Protein AF-A0AA36AA01-F1 (afdb_monomer)

Solvent-accessible surface area (backbone atoms only — not comparable to full-atom values): 5982 Å² total; per-residue (Å²): 130,86,76,87,43,74,68,57,53,50,30,49,40,33,37,37,48,51,58,55,71,68,47,56,70,66,58,48,45,26,66,76,68,75,45,86,70,53,75,70,54,49,51,53,53,53,42,46,55,27,62,94,74,31,80,65,49,70,69,58,53,50,56,51,45,74,68,32,73,83,51,70,85,54,49,72,48,67,41,34,59,62,70,98,71,80,73,76,90,74,79,77,83,83,81,134

Secondary structure (DSSP, 8-state):
-PPPPHHHHHHHHHHHHHHHHSS-HHHHHHHHHSSPPPHHHHHHHHHHT-TTT----HHHHHHHHHT-GGGTT--HHHHTT--S----TT------

Nearest PDB structures (foldseek):
  4xvw-assembly3_I  TM=2.028E-01  e=2.585E+00  Proteus mirabilis ATCC 29906
  5idr-assembly2_F  TM=1.993E-01  e=3.663E+00  Proteus mirabilis ATCC 29906

Structure (mmCIF, N/CA/C/O backbone):
data_AF-A0AA36AA01-F1
#
_entry.id   AF-A0AA36AA01-F1
#
loop_
_atom_site.group_PDB
_atom_site.id
_atom_site.type_symbol
_atom_site.label_atom_id
_atom_site.label_alt_id
_atom_site.label_comp_id
_atom_site.label_asym_id
_atom_site.label_entity_id
_atom_site.label_seq_id
_atom_site.pdbx_PDB_ins_code
_atom_site.Cartn_x
_atom_site.Cartn_y
_atom_site.Cartn_z
_atom_site.occupancy
_atom_site.B_iso_or_equiv
_atom_site.auth_seq_id
_atom_site.auth_comp_id
_atom_site.auth_asym_id
_atom_site.auth_atom_id
_atom_site.pdbx_PDB_model_num
ATOM 1 N N . MET A 1 1 ? 24.280 -5.114 -0.947 1.00 49.62 1 MET A N 1
ATOM 2 C CA . MET A 1 1 ? 22.838 -4.987 -1.247 1.00 49.62 1 MET A CA 1
ATOM 3 C C . MET A 1 1 ? 22.673 -5.042 -2.756 1.00 49.62 1 MET A C 1
ATOM 5 O O . MET A 1 1 ? 23.440 -4.352 -3.424 1.00 49.62 1 MET A O 1
ATOM 9 N N . PRO A 1 2 ? 21.774 -5.875 -3.303 1.00 53.00 2 PRO A N 1
ATOM 10 C CA . PRO A 1 2 ? 21.505 -5.872 -4.738 1.00 53.00 2 PRO A CA 1
ATOM 11 C C . PRO A 1 2 ? 21.055 -4.469 -5.166 1.00 53.00 2 PRO A C 1
ATOM 13 O O . PRO A 1 2 ? 20.296 -3.810 -4.452 1.00 53.00 2 PRO A O 1
ATOM 16 N N . LYS A 1 3 ? 21.590 -3.978 -6.289 1.00 58.47 3 LYS A N 1
ATOM 17 C CA . LYS A 1 3 ? 21.194 -2.683 -6.856 1.00 58.47 3 LYS A CA 1
ATOM 18 C C . LYS A 1 3 ? 19.719 -2.755 -7.254 1.00 58.47 3 LYS A C 1
ATOM 20 O O . LYS A 1 3 ? 19.282 -3.783 -7.767 1.00 58.47 3 LYS A O 1
ATOM 25 N N . LYS A 1 4 ? 18.968 -1.673 -7.022 1.00 62.31 4 LYS A N 1
ATOM 26 C CA . LYS A 1 4 ? 17.608 -1.536 -7.554 1.00 62.31 4 LYS A CA 1
ATOM 27 C C . LYS A 1 4 ? 17.674 -1.700 -9.072 1.00 62.31 4 LYS A C 1
ATOM 29 O O . LYS A 1 4 ? 18.409 -0.971 -9.733 1.00 62.31 4 LYS A O 1
ATOM 34 N N . THR A 1 5 ? 16.975 -2.700 -9.586 1.00 77.00 5 THR A N 1
ATOM 35 C CA . THR A 1 5 ? 16.760 -2.873 -11.021 1.00 77.00 5 THR A CA 1
ATOM 36 C C . THR A 1 5 ? 15.534 -2.061 -11.420 1.00 77.00 5 THR A C 1
ATOM 38 O O . THR A 1 5 ? 14.632 -1.877 -10.601 1.00 77.00 5 THR A O 1
ATOM 41 N N . GLU A 1 6 ? 15.472 -1.606 -12.670 1.00 77.75 6 GLU A N 1
ATOM 42 C CA . GLU A 1 6 ? 14.295 -0.896 -13.196 1.00 77.75 6 GLU A CA 1
ATOM 43 C C . GLU A 1 6 ? 13.012 -1.726 -13.007 1.00 77.75 6 GLU A C 1
ATOM 45 O O . GLU A 1 6 ? 11.998 -1.212 -12.536 1.00 77.75 6 GLU A O 1
ATOM 50 N N . ALA A 1 7 ? 13.094 -3.043 -13.235 1.00 80.19 7 ALA A N 1
ATOM 51 C CA . ALA A 1 7 ? 12.000 -3.977 -12.971 1.00 80.19 7 ALA A CA 1
ATOM 52 C C . ALA A 1 7 ? 11.575 -3.996 -11.489 1.00 80.19 7 ALA A C 1
ATOM 54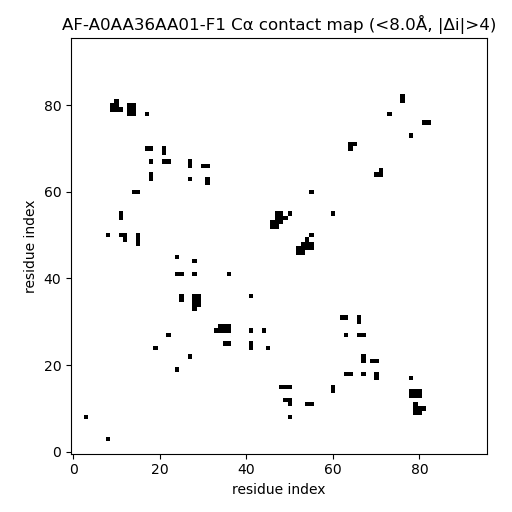 O O . ALA A 1 7 ? 10.387 -3.955 -11.175 1.00 80.19 7 ALA A O 1
ATOM 55 N N . GLY A 1 8 ? 12.533 -4.011 -10.555 1.00 82.81 8 GLY A N 1
ATOM 56 C CA . GLY A 1 8 ? 12.233 -3.968 -9.122 1.00 82.81 8 GLY A CA 1
ATOM 57 C C . GLY A 1 8 ? 11.523 -2.678 -8.704 1.00 82.81 8 GLY A C 1
ATOM 58 O O . GLY A 1 8 ? 10.622 -2.712 -7.869 1.00 82.81 8 GLY A O 1
ATOM 59 N N . GLU A 1 9 ? 11.885 -1.542 -9.302 1.00 86.75 9 GLU A N 1
ATOM 60 C CA . GLU A 1 9 ? 11.211 -0.264 -9.048 1.00 86.75 9 GLU A CA 1
ATOM 61 C C . GLU A 1 9 ? 9.779 -0.242 -9.588 1.00 86.75 9 GLU A C 1
ATOM 63 O O . GLU A 1 9 ? 8.881 0.264 -8.908 1.00 86.75 9 GLU A O 1
ATOM 68 N N . GLN A 1 10 ? 9.549 -0.834 -10.763 1.00 90.69 10 GLN A N 1
ATOM 69 C CA . GLN A 1 10 ? 8.212 -0.993 -11.333 1.00 90.69 10 GLN A CA 1
ATOM 70 C C . GLN A 1 10 ? 7.303 -1.819 -10.414 1.00 90.69 10 GLN A C 1
ATOM 72 O O . GLN A 1 10 ? 6.195 -1.377 -10.107 1.00 90.69 10 GLN A O 1
ATOM 77 N N . TYR A 1 11 ? 7.767 -2.976 -9.932 1.00 92.25 11 TYR A N 1
ATOM 78 C CA . TYR A 1 11 ? 6.951 -3.854 -9.084 1.00 92.25 11 TYR A CA 1
ATOM 79 C C . TYR A 1 11 ? 6.595 -3.203 -7.750 1.00 92.25 11 TYR A C 1
ATOM 81 O O . TYR A 1 11 ? 5.456 -3.290 -7.293 1.00 92.25 11 TYR A O 1
ATOM 89 N N . ILE A 1 12 ? 7.548 -2.502 -7.134 1.00 93.62 12 ILE A N 1
ATOM 90 C CA . ILE A 1 12 ? 7.306 -1.798 -5.873 1.00 93.62 12 ILE A CA 1
ATOM 91 C C . ILE A 1 12 ? 6.327 -0.646 -6.074 1.00 93.62 12 ILE A C 1
ATOM 93 O O . ILE A 1 12 ? 5.439 -0.454 -5.245 1.00 93.62 12 ILE A O 1
ATOM 97 N N . ARG A 1 13 ? 6.438 0.091 -7.185 1.00 94.19 13 ARG A N 1
ATOM 98 C CA . ARG A 1 13 ? 5.463 1.125 -7.538 1.00 94.19 13 ARG A CA 1
ATOM 99 C C . ARG A 1 13 ? 4.062 0.531 -7.660 1.00 94.19 13 ARG A C 1
ATOM 101 O O . ARG A 1 13 ? 3.183 0.973 -6.923 1.00 94.19 13 ARG A O 1
ATOM 108 N N . ALA A 1 14 ? 3.894 -0.499 -8.488 1.00 95.44 14 ALA A N 1
ATOM 109 C CA . ALA A 1 14 ? 2.610 -1.164 -8.702 1.00 95.44 14 ALA A CA 1
ATOM 110 C C . ALA A 1 14 ? 1.986 -1.662 -7.386 1.00 95.44 14 ALA A C 1
ATOM 112 O O . ALA A 1 14 ? 0.851 -1.303 -7.075 1.00 95.44 14 ALA A O 1
ATOM 113 N N . ALA A 1 15 ? 2.760 -2.368 -6.555 1.00 96.12 15 ALA A N 1
ATOM 114 C CA . ALA A 1 15 ? 2.294 -2.867 -5.263 1.00 96.12 15 ALA A CA 1
ATOM 115 C C . ALA A 1 15 ? 1.857 -1.733 -4.319 1.00 96.12 15 ALA A C 1
ATOM 117 O O . ALA A 1 15 ? 0.803 -1.804 -3.684 1.00 96.12 15 ALA A O 1
ATOM 118 N N . THR A 1 16 ? 2.645 -0.655 -4.223 1.00 95.62 16 THR A N 1
ATOM 119 C CA . THR A 1 16 ? 2.281 0.484 -3.364 1.00 95.62 16 THR A CA 1
ATOM 120 C C . THR A 1 16 ? 1.071 1.261 -3.873 1.00 95.62 16 THR A C 1
ATOM 122 O O . THR A 1 16 ? 0.329 1.811 -3.060 1.00 95.62 16 THR A O 1
ATOM 125 N N . ASP A 1 17 ? 0.857 1.311 -5.186 1.00 95.38 17 ASP A N 1
ATOM 126 C CA . ASP A 1 17 ? -0.303 1.968 -5.782 1.00 95.38 17 ASP A CA 1
ATOM 127 C C . ASP A 1 17 ? -1.567 1.119 -5.587 1.00 95.38 17 ASP A C 1
ATOM 129 O O . ASP A 1 17 ? -2.597 1.661 -5.188 1.00 95.38 17 ASP A O 1
ATOM 133 N N . ALA A 1 18 ? -1.480 -0.209 -5.727 1.00 96.44 18 ALA A N 1
ATOM 134 C CA . ALA A 1 18 ? -2.568 -1.126 -5.379 1.00 96.44 18 ALA A CA 1
ATOM 135 C C . ALA A 1 18 ? -3.017 -0.949 -3.916 1.00 96.44 18 ALA A C 1
ATOM 137 O O . ALA A 1 18 ? -4.206 -0.793 -3.648 1.00 96.44 18 ALA A O 1
ATOM 138 N N . ILE A 1 19 ? -2.066 -0.867 -2.975 1.00 96.62 19 ILE A N 1
ATOM 139 C CA . ILE A 1 19 ? -2.349 -0.616 -1.550 1.00 96.62 19 ILE A CA 1
ATOM 140 C C . ILE A 1 19 ? -3.063 0.725 -1.337 1.00 96.62 19 ILE A C 1
ATOM 142 O O . ILE A 1 19 ? -4.032 0.794 -0.587 1.00 96.62 19 ILE A O 1
ATOM 146 N N . LYS A 1 20 ? -2.602 1.802 -1.984 1.00 94.12 20 LYS A N 1
ATOM 147 C CA . LYS A 1 20 ? -3.206 3.139 -1.835 1.00 94.12 20 LYS A CA 1
ATOM 148 C C . LYS A 1 20 ? -4.588 3.249 -2.469 1.00 94.12 20 LYS A C 1
ATOM 150 O O . LYS A 1 20 ? -5.395 4.040 -2.000 1.00 94.12 20 LYS A O 1
ATOM 155 N N . ASN A 1 21 ? -4.842 2.497 -3.536 1.00 94.75 21 ASN A N 1
ATOM 156 C CA . ASN A 1 21 ? -6.125 2.511 -4.234 1.00 94.75 21 ASN A CA 1
ATOM 157 C C . ASN A 1 21 ? -7.169 1.617 -3.553 1.00 94.75 21 ASN A C 1
ATOM 159 O O . ASN A 1 21 ? -8.363 1.815 -3.755 1.00 94.75 21 ASN A O 1
ATOM 163 N N . ALA A 1 22 ? -6.735 0.658 -2.734 1.00 95.19 22 ALA A N 1
ATOM 164 C CA . ALA A 1 22 ? -7.614 -0.251 -2.007 1.00 95.19 22 ALA A CA 1
ATOM 165 C C . ALA A 1 22 ? -8.373 0.405 -0.838 1.00 95.19 22 ALA A C 1
ATOM 167 O O . ALA A 1 22 ? -9.353 -0.172 -0.369 1.00 95.19 22 ALA A O 1
ATOM 168 N N . GLY A 1 23 ? -7.944 1.581 -0.360 1.00 92.31 23 GLY A N 1
ATOM 169 C CA . GLY A 1 23 ? -8.613 2.282 0.736 1.00 92.31 23 GLY A CA 1
ATOM 170 C C . GLY A 1 23 ? -7.886 3.535 1.226 1.00 92.31 23 GLY A C 1
ATOM 171 O O . GLY A 1 23 ? -6.827 3.914 0.725 1.00 92.31 23 GLY A O 1
ATOM 172 N N . SER A 1 24 ? -8.452 4.195 2.241 1.00 95.75 24 SER A N 1
ATOM 173 C CA . SER A 1 24 ? -7.831 5.375 2.847 1.00 95.75 24 SER A CA 1
ATOM 174 C C . SER A 1 24 ? -6.559 5.004 3.604 1.00 95.75 24 SER A C 1
ATOM 176 O O . SER A 1 24 ? -6.546 4.117 4.456 1.00 95.75 24 SER A O 1
ATOM 178 N N . LEU A 1 25 ? -5.489 5.771 3.385 1.00 95.69 25 LEU A N 1
ATOM 179 C CA . LEU A 1 25 ? -4.228 5.591 4.103 1.00 95.69 25 LEU A CA 1
ATOM 180 C C . LEU A 1 25 ? -4.389 5.746 5.626 1.00 95.69 25 LEU A C 1
ATOM 182 O O . LEU A 1 25 ? -3.685 5.091 6.394 1.00 95.69 25 LEU A O 1
ATOM 186 N N . ARG A 1 26 ? -5.306 6.620 6.065 1.00 97.31 26 ARG A N 1
ATOM 187 C CA . ARG A 1 26 ? -5.606 6.801 7.491 1.00 97.31 26 ARG A CA 1
ATOM 188 C C . ARG A 1 26 ? -6.337 5.585 8.051 1.00 97.31 26 ARG A C 1
ATOM 190 O O . ARG A 1 26 ? -5.946 5.104 9.106 1.00 97.31 26 ARG A O 1
ATOM 197 N N . GLU A 1 27 ? -7.339 5.076 7.340 1.00 97.25 27 GLU A N 1
ATOM 198 C CA . GLU A 1 27 ? -8.082 3.880 7.765 1.00 97.25 27 GLU A CA 1
ATOM 199 C C . GLU A 1 27 ? -7.158 2.663 7.834 1.00 97.25 27 GLU A C 1
ATOM 201 O O . GLU A 1 27 ? -7.180 1.937 8.821 1.00 97.25 27 GLU A O 1
ATOM 206 N N . LEU A 1 28 ? -6.267 2.499 6.851 1.00 97.56 28 LEU A N 1
ATOM 207 C CA . LEU A 1 28 ? -5.252 1.449 6.865 1.00 97.56 28 LEU A CA 1
ATOM 208 C C . LEU A 1 28 ? -4.305 1.574 8.067 1.00 97.56 28 LEU A C 1
ATOM 210 O O . LEU A 1 28 ? -3.984 0.574 8.707 1.00 97.56 28 LEU A O 1
ATOM 214 N N . TYR A 1 29 ? -3.870 2.793 8.402 1.00 98.12 29 TYR A N 1
ATOM 215 C CA . TYR A 1 29 ? -3.057 3.018 9.597 1.00 98.12 29 TYR A CA 1
ATOM 216 C C . TYR A 1 29 ? -3.799 2.571 10.860 1.00 98.12 29 TYR A C 1
ATOM 218 O O . TYR A 1 29 ? -3.231 1.852 11.679 1.00 98.12 29 TYR A O 1
ATOM 226 N N . VAL A 1 30 ? -5.064 2.976 11.010 1.00 98.00 30 VAL A N 1
ATOM 227 C CA . VAL A 1 30 ? -5.897 2.602 12.161 1.00 98.00 30 VAL A CA 1
ATOM 228 C C . VAL A 1 30 ? -6.095 1.091 12.214 1.00 98.00 30 VAL A C 1
ATOM 230 O O . VAL A 1 30 ? -5.966 0.511 13.286 1.00 98.00 30 VAL A O 1
ATOM 233 N N . ALA A 1 31 ? -6.332 0.437 11.078 1.00 97.31 31 ALA A N 1
ATOM 234 C CA . ALA A 1 31 ? -6.492 -1.012 11.016 1.00 97.31 31 ALA A CA 1
ATOM 235 C C . ALA A 1 31 ? -5.230 -1.758 11.487 1.00 97.31 31 ALA A C 1
ATOM 237 O O . ALA A 1 31 ? -5.342 -2.723 12.235 1.00 97.31 31 ALA A O 1
ATOM 238 N N . ILE A 1 32 ? -4.038 -1.288 11.103 1.00 97.19 32 ILE A N 1
ATOM 239 C CA . ILE A 1 32 ? -2.756 -1.916 11.470 1.00 97.19 32 ILE A CA 1
ATOM 240 C C . ILE A 1 32 ? -2.360 -1.618 12.923 1.00 97.19 32 ILE A C 1
ATOM 242 O O . ILE A 1 32 ? -1.807 -2.477 13.608 1.00 97.19 32 ILE A O 1
ATOM 246 N N . HIS A 1 33 ? -2.570 -0.384 13.385 1.00 96.75 33 HIS A N 1
ATOM 247 C CA . HIS A 1 33 ? -2.022 0.104 14.655 1.00 96.75 33 HIS A CA 1
ATOM 248 C C . HIS A 1 33 ? -3.054 0.207 15.785 1.00 96.75 33 HIS A C 1
ATOM 250 O O . HIS A 1 33 ? -2.672 0.422 16.934 1.00 96.75 33 HIS A O 1
ATOM 256 N N . GLY A 1 34 ? -4.346 0.081 15.482 1.00 97.19 34 GLY A N 1
ATOM 257 C CA . GLY A 1 34 ? -5.444 0.172 16.447 1.00 97.19 34 GLY A CA 1
ATOM 258 C C . GLY A 1 34 ? -5.674 1.571 17.031 1.00 97.19 34 GLY A C 1
ATOM 259 O O . GLY A 1 34 ? -6.392 1.703 18.017 1.00 97.19 34 GLY A O 1
ATOM 260 N N . THR A 1 35 ? -5.055 2.614 16.469 1.00 97.31 35 THR A N 1
ATOM 261 C CA . THR A 1 35 ? -5.141 3.990 16.980 1.00 97.31 35 THR A CA 1
ATOM 262 C C . THR A 1 35 ? -5.105 5.024 15.856 1.00 97.31 35 THR A C 1
ATOM 264 O O . THR A 1 35 ? -4.523 4.785 14.795 1.00 97.31 35 THR A O 1
ATOM 267 N N . GLU A 1 36 ? -5.709 6.187 16.097 1.00 97.62 36 GLU A N 1
ATOM 268 C CA . GLU A 1 36 ? -5.712 7.312 15.162 1.00 97.62 36 GLU A CA 1
ATOM 269 C C . GLU A 1 36 ? -4.318 7.938 15.036 1.00 97.62 36 GLU A C 1
ATOM 271 O O . GLU A 1 36 ? -3.732 8.339 16.046 1.00 97.62 36 GLU A O 1
ATOM 276 N N . PRO A 1 37 ? -3.777 8.089 13.812 1.00 97.94 37 PRO A N 1
ATOM 277 C CA . PRO A 1 37 ? -2.482 8.718 13.641 1.00 97.94 37 PRO A CA 1
ATOM 278 C C . PRO A 1 37 ? -2.562 10.234 13.810 1.00 97.94 37 PRO A C 1
ATOM 280 O O . PRO A 1 37 ? -3.407 10.924 13.214 1.00 97.94 37 PRO A O 1
ATOM 283 N N . GLY A 1 38 ? -1.560 10.778 14.494 1.00 98.25 38 GLY A N 1
ATOM 284 C CA . GLY A 1 38 ? -1.185 12.176 14.367 1.00 98.25 38 GLY A CA 1
ATOM 285 C C . GLY A 1 38 ? -0.664 12.501 12.960 1.00 98.25 38 GLY A C 1
ATOM 286 O O . GLY A 1 38 ? -0.313 11.631 12.158 1.00 98.25 38 GLY A O 1
ATOM 287 N N . ARG A 1 39 ? -0.560 13.796 12.639 1.00 97.31 39 ARG A N 1
ATOM 288 C CA . ARG A 1 39 ? -0.120 14.259 11.307 1.00 97.31 39 ARG A CA 1
ATOM 289 C C . ARG A 1 39 ? 1.261 13.722 10.911 1.00 97.31 39 ARG A C 1
ATOM 291 O O . ARG A 1 39 ? 1.467 13.339 9.762 1.00 97.31 39 ARG A O 1
ATOM 298 N N . SER A 1 40 ? 2.208 13.700 11.849 1.00 97.69 40 SER A N 1
ATOM 299 C CA . SER A 1 40 ? 3.576 13.228 11.600 1.00 97.69 40 SER A CA 1
ATOM 300 C C . SER A 1 40 ? 3.642 11.713 11.392 1.00 97.69 40 SER A C 1
ATOM 302 O O . SER A 1 40 ? 4.415 11.244 10.560 1.00 97.69 40 SER A O 1
ATOM 304 N N . GLU A 1 41 ? 2.812 10.946 12.095 1.00 98.00 41 GLU A N 1
ATOM 305 C CA . GLU A 1 41 ? 2.714 9.491 11.963 1.00 98.00 41 GLU A CA 1
ATOM 306 C C . GLU A 1 41 ? 2.126 9.094 10.618 1.00 98.00 41 GLU A C 1
ATOM 308 O O . GLU A 1 41 ? 2.735 8.297 9.902 1.00 98.00 41 GLU A O 1
ATOM 313 N N . LEU A 1 42 ? 1.019 9.730 10.227 1.00 97.62 42 LEU A N 1
ATOM 314 C CA . LEU A 1 42 ? 0.405 9.487 8.927 1.00 97.62 42 LEU A CA 1
ATOM 315 C C . LEU A 1 42 ? 1.368 9.836 7.785 1.00 97.62 42 LEU A C 1
ATOM 317 O O . LEU A 1 42 ? 1.484 9.081 6.824 1.00 97.62 42 LEU A O 1
ATOM 321 N N . GLN A 1 43 ? 2.125 10.932 7.907 1.00 97.19 43 GLN A N 1
ATOM 322 C CA . GLN A 1 43 ? 3.138 11.288 6.913 1.00 97.19 43 GLN A CA 1
ATOM 323 C C . GLN A 1 43 ? 4.277 10.260 6.848 1.00 97.19 43 GLN A C 1
ATOM 325 O O . GLN A 1 43 ? 4.723 9.904 5.756 1.00 97.19 43 GLN A O 1
ATOM 330 N N . ARG A 1 44 ? 4.762 9.769 7.998 1.00 96.19 44 ARG A N 1
ATOM 331 C CA . ARG A 1 44 ? 5.778 8.704 8.033 1.00 96.19 44 ARG A CA 1
ATOM 332 C C . ARG A 1 44 ? 5.260 7.435 7.365 1.00 96.19 44 ARG A C 1
ATOM 334 O O . ARG A 1 44 ? 5.984 6.836 6.576 1.00 96.19 44 ARG A O 1
ATOM 341 N N . PHE A 1 45 ? 4.014 7.065 7.632 1.00 96.44 45 PHE A N 1
ATOM 342 C CA . PHE A 1 45 ? 3.373 5.912 7.014 1.00 96.44 45 PHE A CA 1
ATOM 343 C C . PHE A 1 45 ? 3.226 6.080 5.495 1.00 96.44 45 PHE A C 1
ATOM 345 O O . PHE A 1 45 ? 3.659 5.214 4.738 1.00 96.44 45 PHE A O 1
ATOM 352 N N . ALA A 1 46 ? 2.760 7.247 5.035 1.00 95.38 46 ALA A N 1
ATOM 353 C CA . ALA A 1 46 ? 2.695 7.593 3.614 1.00 95.38 46 ALA A CA 1
ATOM 354 C C . ALA A 1 46 ? 4.060 7.464 2.92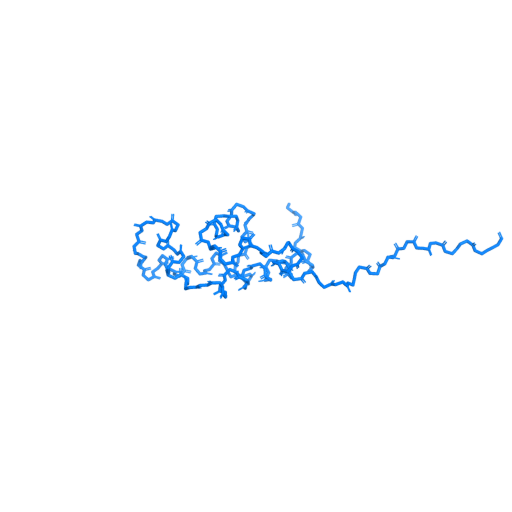3 1.00 95.38 46 ALA A C 1
ATOM 356 O O . A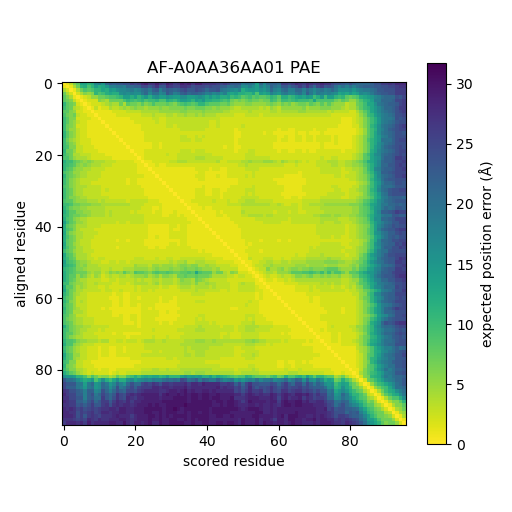LA A 1 46 ? 4.164 6.924 1.823 1.00 95.38 46 ALA A O 1
ATOM 357 N N . ASN A 1 47 ? 5.122 7.934 3.583 1.00 95.50 47 ASN A N 1
ATOM 358 C CA . ASN A 1 47 ? 6.481 7.875 3.050 1.00 95.50 47 ASN A CA 1
ATOM 359 C C . ASN A 1 47 ? 7.013 6.438 2.951 1.00 95.50 47 ASN A C 1
ATOM 361 O O . ASN A 1 47 ? 7.770 6.150 2.026 1.00 95.50 47 ASN A O 1
ATOM 365 N N . ARG A 1 48 ? 6.611 5.534 3.858 1.00 93.88 48 ARG A N 1
ATOM 366 C CA . ARG A 1 48 ? 6.951 4.100 3.773 1.00 93.88 48 ARG A CA 1
ATOM 367 C C . ARG A 1 48 ? 6.312 3.428 2.559 1.00 93.88 48 ARG A C 1
ATOM 369 O O . ARG A 1 48 ? 6.913 2.526 1.991 1.00 93.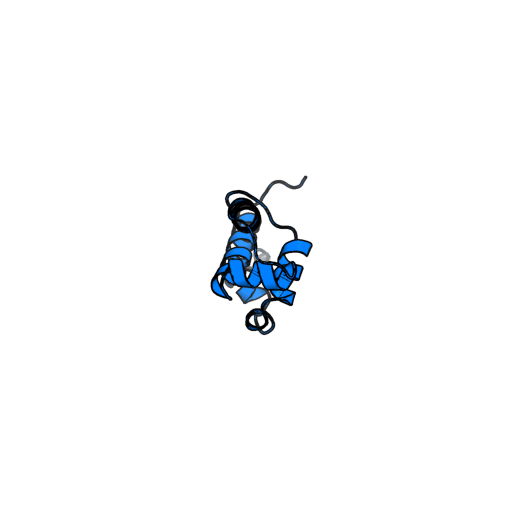88 48 ARG A O 1
ATOM 376 N N . LEU A 1 49 ? 5.138 3.898 2.141 1.00 93.50 49 LEU A N 1
ATOM 377 C CA . LEU A 1 49 ? 4.425 3.432 0.949 1.00 93.50 49 LEU A CA 1
ATOM 378 C C . LEU A 1 49 ? 4.701 4.302 -0.288 1.00 93.50 49 LEU A C 1
ATOM 380 O O . LEU A 1 49 ? 3.964 4.248 -1.270 1.00 93.50 49 LEU A O 1
ATOM 384 N N . ASN A 1 50 ? 5.739 5.140 -0.269 1.00 90.56 50 ASN A N 1
ATOM 385 C CA . ASN A 1 50 ? 6.115 5.958 -1.415 1.00 90.56 50 ASN A CA 1
ATOM 386 C C . ASN A 1 50 ? 7.354 5.360 -2.108 1.00 90.56 50 ASN A C 1
ATOM 388 O O . ASN A 1 50 ? 8.446 5.456 -1.545 1.00 90.56 50 ASN A O 1
ATOM 392 N N . PRO A 1 51 ? 7.229 4.817 -3.335 1.00 86.94 51 PRO A N 1
ATOM 393 C CA . PRO A 1 51 ? 8.332 4.157 -4.041 1.00 86.94 51 PRO A CA 1
ATOM 394 C C . PRO A 1 51 ? 9.501 5.107 -4.368 1.00 86.94 51 PRO A C 1
ATOM 396 O O . PRO A 1 51 ? 10.648 4.676 -4.483 1.00 86.94 51 PRO A O 1
ATOM 399 N N . SER A 1 52 ? 9.248 6.420 -4.453 1.00 86.12 52 SER A N 1
ATOM 400 C CA . SER A 1 52 ? 10.282 7.449 -4.649 1.00 86.12 52 SER A CA 1
ATOM 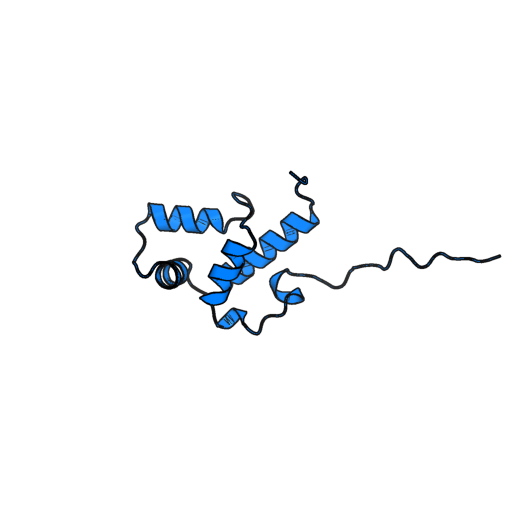401 C C . SER A 1 52 ? 11.014 7.84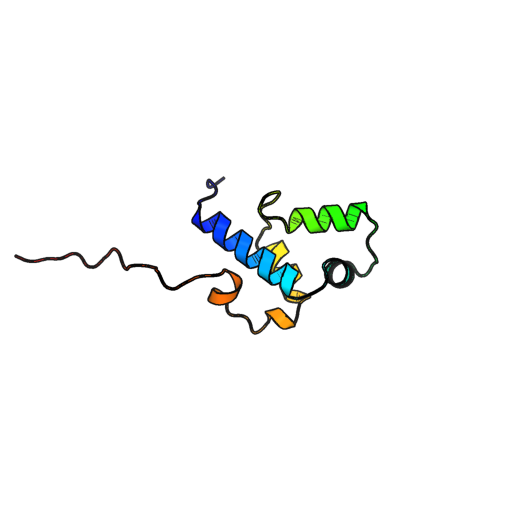0 -3.358 1.00 86.12 52 SER A C 1
ATOM 403 O O . SER A 1 52 ? 11.986 8.592 -3.406 1.00 86.12 52 SER A O 1
ATOM 405 N N . ARG A 1 53 ? 10.547 7.382 -2.189 1.00 82.62 53 ARG A N 1
ATOM 406 C CA . ARG A 1 53 ? 11.135 7.692 -0.870 1.00 82.62 53 ARG A CA 1
ATOM 407 C C . ARG A 1 53 ? 11.613 6.453 -0.123 1.00 82.62 53 ARG A C 1
ATOM 409 O O . ARG A 1 53 ? 12.514 6.564 0.702 1.00 82.62 53 ARG A O 1
ATOM 416 N N . SER A 1 54 ? 11.011 5.298 -0.383 1.00 84.94 54 SER A N 1
ATOM 417 C CA . SER A 1 54 ? 11.284 4.047 0.311 1.00 84.94 54 SER A CA 1
ATOM 418 C C . SER A 1 54 ? 11.180 2.854 -0.637 1.00 84.94 54 SER A C 1
ATOM 420 O O . SER A 1 54 ? 10.680 2.962 -1.753 1.00 84.94 54 SER A O 1
ATOM 422 N N . ASN A 1 55 ? 11.686 1.714 -0.180 1.00 87.81 55 ASN A N 1
ATOM 423 C CA . ASN A 1 55 ? 11.461 0.413 -0.787 1.00 87.81 55 ASN A CA 1
ATOM 424 C C . ASN A 1 55 ? 10.840 -0.485 0.295 1.00 87.81 55 ASN A C 1
ATOM 426 O O . ASN A 1 55 ? 11.600 -1.066 1.075 1.00 87.81 55 ASN A O 1
ATOM 430 N N . PRO A 1 56 ? 9.502 -0.502 0.446 1.00 90.38 56 PRO A N 1
ATOM 431 C CA . PRO A 1 56 ? 8.859 -1.327 1.459 1.00 90.38 56 PRO A CA 1
ATOM 432 C C . PRO A 1 56 ? 9.214 -2.800 1.241 1.00 90.38 56 PRO A C 1
ATOM 434 O O . PRO A 1 56 ? 9.123 -3.317 0.129 1.00 90.38 56 PRO A O 1
ATOM 437 N N . GLY A 1 57 ? 9.635 -3.460 2.318 1.00 90.69 57 GLY A N 1
ATOM 438 C CA . GLY A 1 57 ? 9.890 -4.893 2.312 1.00 90.69 57 GLY A CA 1
ATOM 439 C C . GLY A 1 57 ? 8.601 -5.700 2.156 1.00 90.69 57 GLY A C 1
ATOM 440 O O . GLY A 1 57 ? 7.489 -5.183 2.299 1.00 90.69 57 GLY A O 1
ATOM 441 N N . THR A 1 58 ? 8.757 -6.991 1.876 1.00 91.69 58 THR A N 1
ATOM 442 C CA . THR A 1 58 ? 7.636 -7.933 1.746 1.00 91.69 58 THR A CA 1
ATOM 443 C C . THR A 1 58 ? 6.817 -8.048 3.030 1.00 91.69 58 THR A C 1
ATOM 445 O O . THR A 1 58 ? 5.606 -8.233 2.959 1.00 91.69 58 THR A O 1
ATOM 448 N N . ASP A 1 59 ? 7.449 -7.869 4.189 1.00 94.88 59 ASP A N 1
ATOM 449 C CA . ASP A 1 59 ? 6.804 -7.772 5.498 1.00 94.88 59 ASP A CA 1
ATOM 450 C C . ASP A 1 59 ? 5.792 -6.618 5.548 1.00 94.88 59 ASP A C 1
ATOM 452 O O . ASP A 1 59 ? 4.632 -6.815 5.906 1.00 94.88 59 ASP A O 1
ATOM 456 N N . MET A 1 60 ? 6.199 -5.422 5.117 1.00 94.94 60 MET A N 1
ATOM 457 C CA . MET A 1 60 ? 5.336 -4.243 5.108 1.00 94.94 60 MET A CA 1
ATOM 458 C C . MET A 1 60 ? 4.190 -4.388 4.101 1.00 94.94 60 MET A C 1
ATOM 460 O O . MET A 1 60 ? 3.052 -4.031 4.411 1.00 94.94 60 MET A O 1
ATOM 464 N N . LEU A 1 61 ? 4.477 -4.920 2.909 1.00 95.88 61 LEU A N 1
ATOM 465 C CA . LEU A 1 61 ? 3.448 -5.187 1.900 1.00 95.88 61 LEU A CA 1
ATOM 466 C C . LEU A 1 61 ? 2.425 -6.206 2.422 1.00 95.88 61 LEU A C 1
ATOM 468 O O . LEU A 1 61 ? 1.224 -5.957 2.339 1.00 95.88 61 LEU A O 1
ATOM 472 N N . GLY A 1 62 ? 2.893 -7.300 3.030 1.00 96.62 62 GLY A N 1
ATOM 473 C CA . GLY A 1 62 ? 2.041 -8.338 3.611 1.00 96.62 62 GLY A CA 1
ATOM 474 C C . GLY A 1 62 ? 1.144 -7.815 4.733 1.00 96.62 62 GLY A C 1
ATOM 475 O O . GLY A 1 62 ? -0.046 -8.118 4.749 1.00 96.62 62 GLY A O 1
ATOM 476 N N . VAL A 1 63 ? 1.672 -6.966 5.623 1.00 97.50 63 VAL A N 1
ATOM 477 C CA . VAL A 1 63 ? 0.870 -6.320 6.677 1.00 97.50 63 VAL A CA 1
ATOM 478 C C . VAL A 1 63 ? -0.238 -5.449 6.083 1.00 97.50 63 VAL A C 1
ATOM 480 O O . VAL A 1 63 ? -1.362 -5.486 6.581 1.00 97.50 63 VAL A O 1
ATOM 483 N N . CYS A 1 64 ? 0.044 -4.693 5.017 1.00 97.19 64 CYS A N 1
ATOM 484 C CA . CYS A 1 64 ? -0.980 -3.880 4.359 1.00 97.19 64 CYS A CA 1
ATOM 485 C C . CYS A 1 64 ? -2.070 -4.757 3.736 1.00 97.19 64 CYS A C 1
ATOM 487 O O . CYS A 1 64 ? -3.248 -4.517 3.977 1.00 97.19 64 CYS A O 1
ATOM 489 N N . VAL A 1 65 ? -1.684 -5.799 2.990 1.00 97.19 65 VAL A N 1
ATOM 490 C CA . VAL A 1 65 ? -2.633 -6.728 2.355 1.00 97.19 65 VAL A CA 1
ATOM 491 C C . VAL A 1 65 ? -3.497 -7.431 3.403 1.00 97.19 65 VAL A C 1
ATOM 493 O O . VAL A 1 65 ? -4.708 -7.502 3.234 1.00 97.19 65 VAL A O 1
ATOM 496 N N . ALA A 1 66 ? -2.931 -7.860 4.535 1.00 97.62 66 ALA A N 1
ATOM 497 C CA . ALA A 1 66 ? -3.693 -8.496 5.615 1.00 97.62 66 ALA A CA 1
ATOM 498 C C . ALA A 1 66 ? -4.844 -7.621 6.156 1.00 97.62 66 ALA A C 1
ATOM 500 O O . ALA A 1 66 ? -5.854 -8.159 6.602 1.00 97.62 66 ALA A O 1
ATOM 501 N N . HIS A 1 67 ? -4.718 -6.292 6.071 1.00 98.00 67 HIS A N 1
ATOM 502 C CA . HIS A 1 67 ? -5.716 -5.325 6.549 1.00 98.00 67 HIS A CA 1
ATOM 503 C C . HIS A 1 67 ? -6.534 -4.677 5.420 1.00 98.00 67 HIS A C 1
ATOM 505 O O . HIS A 1 67 ? -7.341 -3.787 5.682 1.00 98.00 67 HIS A O 1
ATOM 511 N N . LEU A 1 68 ? -6.353 -5.120 4.173 1.00 96.75 68 LEU A N 1
ATOM 512 C CA . LEU A 1 68 ? -7.089 -4.651 3.000 1.00 96.75 68 LEU A CA 1
ATOM 513 C C . LEU A 1 68 ? -7.780 -5.841 2.324 1.00 96.75 68 LEU A C 1
ATOM 515 O O . LEU A 1 68 ? -7.228 -6.404 1.378 1.00 96.75 68 LEU A O 1
ATOM 519 N N . PRO A 1 69 ? -8.988 -6.231 2.776 1.00 94.75 69 PRO A N 1
ATOM 520 C CA . PRO A 1 69 ? -9.693 -7.393 2.232 1.00 94.75 69 PRO A CA 1
ATOM 521 C C . PRO A 1 69 ? -9.916 -7.336 0.717 1.00 94.75 69 PRO A C 1
ATOM 523 O O . PRO A 1 69 ? -9.899 -8.364 0.053 1.00 94.75 69 PRO A O 1
ATOM 526 N N . SER A 1 70 ? -10.049 -6.134 0.145 1.00 94.81 70 SER A N 1
ATOM 527 C CA . SER A 1 70 ? -10.179 -5.923 -1.304 1.00 94.81 70 SER A CA 1
ATOM 528 C C . SER A 1 70 ? -8.966 -6.390 -2.119 1.00 94.81 70 SER A C 1
ATOM 530 O O . SER A 1 70 ? -9.077 -6.533 -3.333 1.00 94.81 70 SER A O 1
ATOM 532 N N . LEU A 1 71 ? -7.819 -6.635 -1.478 1.00 96.44 71 LEU A N 1
ATOM 533 C CA . LEU A 1 71 ? -6.614 -7.156 -2.121 1.00 96.44 71 LEU A CA 1
ATOM 534 C C . LEU A 1 71 ? -6.462 -8.679 -1.998 1.00 96.44 71 LEU A C 1
ATOM 536 O O . LEU A 1 71 ? -5.529 -9.225 -2.577 1.00 96.44 71 LEU A O 1
ATOM 540 N N . HIS A 1 72 ? -7.325 -9.374 -1.249 1.00 95.88 72 HIS A N 1
ATOM 541 C CA . HIS A 1 72 ? -7.158 -10.814 -0.981 1.00 95.88 72 HIS A CA 1
ATOM 542 C C . HIS A 1 72 ? -7.426 -11.687 -2.207 1.00 95.88 72 HIS A C 1
ATOM 544 O O . HIS A 1 72 ? -6.808 -12.740 -2.344 1.00 95.88 72 HIS A O 1
ATOM 550 N N . ASP A 1 73 ? -8.274 -11.213 -3.116 1.00 95.56 73 ASP A N 1
ATOM 551 C CA . ASP A 1 73 ? -8.605 -11.908 -4.363 1.00 95.56 73 ASP A CA 1
ATOM 552 C C . ASP A 1 73 ? -7.751 -11.437 -5.556 1.00 95.56 73 ASP A C 1
ATOM 554 O O . ASP A 1 73 ? -7.922 -11.915 -6.677 1.00 95.56 73 ASP A O 1
ATOM 558 N N . VAL A 1 74 ? -6.819 -10.503 -5.332 1.00 96.00 74 VAL A N 1
ATOM 559 C CA . VAL A 1 74 ? -5.929 -9.976 -6.374 1.00 96.00 74 VAL A CA 1
ATOM 560 C C . VAL A 1 74 ? -4.768 -10.944 -6.589 1.00 96.00 74 VAL A C 1
ATOM 562 O O . VAL A 1 74 ? -4.051 -11.314 -5.657 1.00 96.00 74 VAL A O 1
ATOM 565 N N . THR A 1 75 ? -4.535 -11.344 -7.837 1.00 96.31 75 THR A N 1
ATOM 566 C CA . THR A 1 75 ? -3.403 -12.212 -8.174 1.00 96.31 75 THR A CA 1
ATOM 567 C C . THR A 1 75 ? -2.074 -11.472 -8.017 1.00 96.31 75 THR A C 1
ATOM 569 O O . THR A 1 75 ? -1.990 -10.253 -8.159 1.00 96.31 75 THR A O 1
ATOM 572 N N . LEU A 1 76 ? -0.973 -12.205 -7.820 1.00 95.25 76 LEU A N 1
ATOM 573 C CA . LEU A 1 76 ? 0.365 -11.595 -7.785 1.00 95.25 76 LEU A CA 1
ATOM 574 C C . LEU A 1 76 ? 0.699 -10.846 -9.085 1.00 95.25 76 LEU A C 1
ATOM 576 O O . LEU A 1 76 ? 1.376 -9.821 -9.046 1.00 95.25 76 LEU A O 1
ATOM 580 N N . LYS A 1 77 ? 0.200 -11.340 -10.226 1.00 95.38 77 LYS A N 1
ATOM 581 C CA . LYS A 1 77 ? 0.362 -10.696 -11.533 1.00 95.38 77 LYS A CA 1
ATOM 582 C C . LYS A 1 77 ? -0.249 -9.295 -11.527 1.00 95.38 77 LYS A C 1
ATOM 584 O O . LYS A 1 77 ? 0.414 -8.343 -11.924 1.00 95.38 77 LYS A O 1
ATOM 589 N N . GLU A 1 78 ? -1.478 -9.167 -11.042 1.00 95.50 78 GLU A N 1
ATOM 590 C CA . GLU A 1 78 ? -2.181 -7.885 -10.943 1.00 95.50 78 GLU A CA 1
ATOM 591 C C . GLU A 1 78 ? -1.550 -6.982 -9.882 1.00 95.50 78 GLU A C 1
ATOM 593 O O . GLU A 1 78 ? -1.268 -5.817 -10.155 1.00 95.50 78 GLU A O 1
ATOM 598 N N . PHE A 1 79 ? -1.253 -7.530 -8.702 1.00 96.38 79 PHE A N 1
ATOM 599 C CA . PHE A 1 79 ? -0.701 -6.775 -7.579 1.00 96.38 79 PHE A CA 1
ATOM 600 C C . PHE A 1 79 ? 0.655 -6.135 -7.903 1.00 96.38 79 PHE A C 1
ATOM 602 O O . PHE A 1 79 ? 0.904 -4.982 -7.550 1.00 96.38 79 PHE A O 1
ATOM 609 N N . PHE A 1 80 ? 1.527 -6.861 -8.606 1.00 95.12 80 PHE A N 1
ATOM 610 C CA . PHE A 1 80 ? 2.833 -6.354 -9.030 1.00 95.12 80 PHE A CA 1
ATOM 611 C C . PHE A 1 80 ? 2.822 -5.713 -10.424 1.00 95.12 80 PHE A C 1
ATOM 613 O O . PHE A 1 80 ? 3.875 -5.287 -10.896 1.00 95.12 80 PHE A O 1
ATOM 620 N N . GLY A 1 81 ? 1.664 -5.612 -11.086 1.00 93.75 81 GLY A N 1
ATOM 621 C CA . GLY A 1 81 ? 1.557 -5.011 -12.418 1.00 93.75 81 GLY A CA 1
ATOM 622 C C . GLY A 1 81 ? 2.393 -5.735 -13.479 1.00 93.75 81 GLY A C 1
ATOM 623 O O . GLY A 1 81 ? 2.999 -5.092 -14.337 1.00 93.75 81 GLY A O 1
ATOM 624 N N . ILE A 1 82 ? 2.468 -7.066 -13.405 1.00 93.06 82 ILE A N 1
ATOM 625 C CA . ILE A 1 82 ? 3.197 -7.901 -14.362 1.00 93.06 82 ILE A CA 1
ATOM 626 C C . ILE A 1 82 ? 2.355 -8.009 -15.640 1.00 93.06 82 ILE A C 1
ATOM 628 O O . ILE A 1 82 ? 1.409 -8.793 -15.733 1.00 93.06 82 ILE A O 1
ATOM 632 N N . THR A 1 83 ? 2.701 -7.207 -16.643 1.00 81.88 83 THR A N 1
ATOM 633 C CA . THR A 1 83 ? 2.162 -7.331 -18.001 1.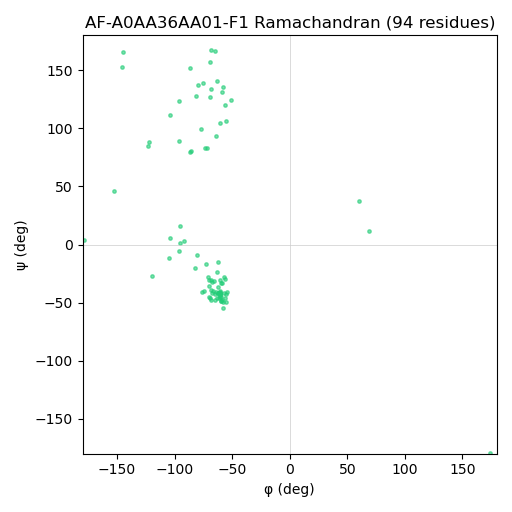00 81.88 83 THR A CA 1
ATOM 634 C C . THR A 1 83 ? 2.891 -8.458 -18.729 1.00 81.88 83 THR A C 1
ATOM 636 O O . THR A 1 83 ? 4.110 -8.568 -18.610 1.00 81.88 83 THR A O 1
ATOM 639 N N . GLU A 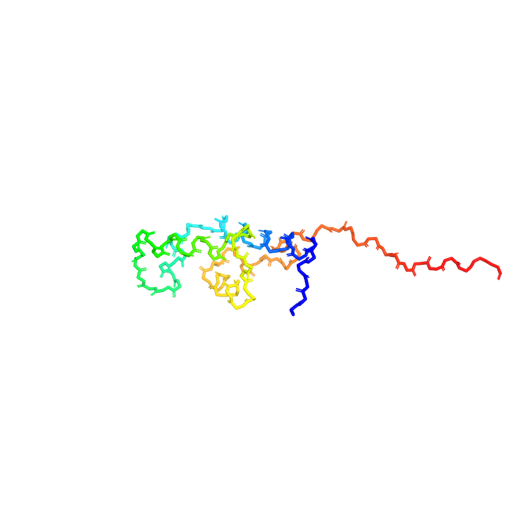1 84 ? 2.174 -9.302 -19.472 1.00 67.44 84 GLU A N 1
ATOM 640 C CA . GLU A 1 84 ? 2.785 -10.371 -20.274 1.00 67.44 84 GLU A CA 1
ATOM 641 C 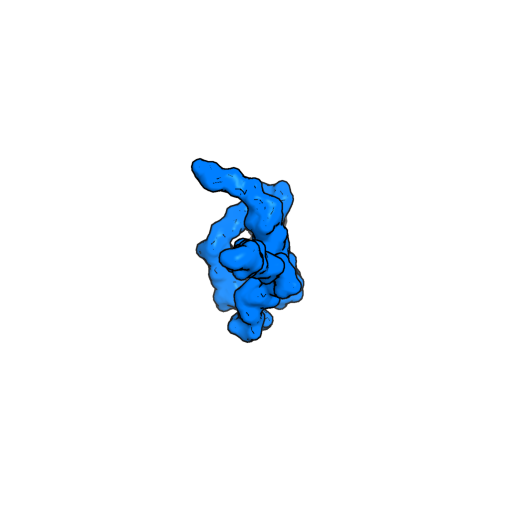C . GLU A 1 84 ? 3.656 -9.764 -21.373 1.00 67.44 84 GLU A C 1
ATOM 643 O O . GLU A 1 84 ? 3.169 -9.390 -22.429 1.00 67.44 84 GLU A O 1
ATOM 648 N N . ASN A 1 85 ? 4.942 -9.605 -21.077 1.00 56.72 85 ASN A N 1
ATOM 649 C CA . ASN A 1 85 ? 6.003 -9.322 -22.036 1.00 56.72 85 ASN A CA 1
ATOM 650 C C . ASN A 1 85 ? 7.327 -9.873 -21.493 1.00 56.72 85 ASN A C 1
ATOM 652 O O . ASN A 1 85 ? 8.365 -9.217 -21.493 1.00 56.72 85 ASN A O 1
ATOM 656 N N . VAL A 1 86 ? 7.281 -11.110 -20.997 1.00 55.56 86 VAL A N 1
ATOM 657 C CA . VAL A 1 86 ? 8.490 -11.926 -20.916 1.00 55.56 86 VAL A CA 1
ATOM 658 C C . VAL A 1 86 ? 8.607 -12.593 -22.280 1.00 55.56 86 VAL A C 1
ATOM 660 O O . VAL A 1 86 ? 8.161 -13.725 -22.472 1.00 55.56 86 VAL A O 1
ATOM 663 N N . GLU A 1 87 ? 9.121 -11.850 -23.264 1.00 47.78 87 GLU A N 1
ATOM 664 C CA . GLU A 1 87 ? 9.650 -12.488 -24.463 1.00 47.78 87 GLU A CA 1
ATOM 665 C C . GLU A 1 87 ? 10.616 -13.576 -23.997 1.00 47.78 87 GLU A C 1
ATOM 667 O O . GLU A 1 87 ? 11.509 -13.360 -23.174 1.00 47.78 87 GLU A O 1
ATOM 672 N N . SER A 1 88 ? 10.338 -14.789 -24.455 1.00 50.25 88 SER A N 1
ATOM 673 C CA . SER A 1 88 ? 11.136 -15.966 -24.174 1.00 50.25 88 SER A CA 1
ATOM 674 C C . SER A 1 88 ? 12.433 -15.845 -24.965 1.00 50.25 88 SER A C 1
ATOM 676 O O . SER A 1 88 ? 12.541 -16.375 -26.070 1.00 50.25 88 SER A O 1
ATOM 678 N N . ASP A 1 89 ? 13.407 -15.121 -24.423 1.00 48.66 89 ASP A N 1
ATOM 679 C CA . ASP A 1 89 ? 14.754 -15.075 -24.980 1.00 48.66 89 ASP A CA 1
ATOM 680 C C . ASP A 1 89 ? 15.439 -16.417 -24.668 1.00 48.66 89 ASP A C 1
ATOM 682 O O . ASP A 1 89 ? 16.059 -16.620 -23.624 1.00 48.66 89 ASP A O 1
ATOM 686 N N . GLY A 1 90 ? 15.166 -17.411 -25.515 1.00 48.22 90 GLY A N 1
ATOM 687 C CA . GLY A 1 90 ? 15.588 -18.792 -25.281 1.00 48.22 90 GLY A CA 1
ATOM 688 C C . GLY A 1 90 ? 15.219 -19.817 -26.352 1.00 48.22 90 GLY A C 1
ATOM 689 O O . GLY A 1 90 ? 15.519 -20.995 -26.171 1.00 48.22 90 GLY A O 1
ATOM 690 N N . ALA A 1 91 ? 14.618 -19.426 -27.479 1.00 45.72 91 ALA A N 1
ATOM 691 C CA . ALA A 1 91 ? 14.525 -20.311 -28.639 1.00 45.72 91 ALA A CA 1
ATOM 692 C C . ALA A 1 91 ? 15.791 -20.161 -29.492 1.00 45.72 91 ALA A C 1
ATOM 694 O O . ALA A 1 91 ? 15.822 -19.448 -30.495 1.00 45.72 91 ALA A O 1
ATOM 695 N N . GLN A 1 92 ? 16.857 -20.830 -29.055 1.00 45.75 92 GLN A N 1
ATOM 696 C CA . GLN A 1 92 ? 18.067 -21.031 -29.837 1.00 45.75 92 GLN A CA 1
ATOM 697 C C . GLN A 1 92 ? 17.678 -21.687 -31.171 1.00 45.75 92 GLN A C 1
ATOM 699 O O . GLN A 1 92 ? 17.323 -22.864 -31.224 1.00 45.75 92 GLN A O 1
ATOM 704 N N . GLN A 1 93 ? 17.718 -20.904 -32.251 1.00 49.53 93 GLN A N 1
ATOM 705 C CA . GLN A 1 93 ? 17.724 -21.432 -33.607 1.00 49.53 93 GLN A CA 1
ATOM 706 C C . GLN A 1 93 ? 18.977 -22.296 -33.762 1.00 49.53 93 GLN A C 1
ATOM 708 O O . GLN A 1 93 ? 20.082 -21.784 -33.915 1.00 49.53 93 GLN A O 1
ATOM 713 N N . VAL A 1 94 ? 18.803 -23.613 -33.741 1.00 47.62 94 VAL A N 1
ATOM 714 C CA . VAL A 1 94 ? 19.717 -24.533 -34.416 1.00 47.62 94 VAL A CA 1
ATOM 715 C C . VAL A 1 94 ? 19.107 -24.843 -35.777 1.00 47.62 94 VAL A C 1
ATOM 717 O O . VAL A 1 94 ? 18.291 -25.743 -35.936 1.00 47.62 94 VAL A O 1
ATOM 720 N N . SER A 1 95 ? 19.454 -24.000 -36.748 1.00 48.88 95 SER A N 1
ATOM 721 C CA . SER A 1 95 ? 19.401 -24.351 -38.166 1.00 48.88 95 SER A CA 1
ATOM 722 C C . SER A 1 95 ? 20.801 -24.808 -38.566 1.00 48.88 95 SER A C 1
ATOM 724 O O . SER A 1 95 ? 21.750 -24.047 -38.371 1.00 48.88 95 SER A O 1
ATOM 726 N N . GLY A 1 96 ? 20.925 -26.022 -39.104 1.00 44.22 96 GLY A N 1
ATOM 727 C CA . GLY A 1 96 ? 22.181 -26.578 -39.617 1.00 44.22 96 GLY A CA 1
ATOM 728 C C . GLY A 1 96 ? 22.263 -28.081 -39.446 1.00 44.22 96 GLY A C 1
ATOM 729 O O . GLY A 1 96 ? 22.784 -28.499 -38.392 1.00 44.22 96 GLY A O 1
#

pLDDT: mean 86.45, std 16.9, range [44.22, 98.25]

Sequence (96 aa):
MPKKTEAGEQYIRAATDAIKNAGSLRELYVAIHGTEPGRSELQRFANRLNPSRSNPGTDMLGVCVAHLPSLHDVTLKEFFGITENVESDGAQQVSG

Mean predicted aligned error: 7.96 Å

Radius of gyration: 17.41 Å; Cα contacts (8 Å, |Δi|>4): 76; chains: 1; bounding box: 33×41×57 Å

Foldseek 3Di:
DDDCDPLLLLQLLLLLVVLVVLDPLQVLCCQLPVDGDDPVRSVVSVQCSDSVRHRNDPVRSVSSCVSRVVCPPPDSCNNRVPDPDPPPPDPPDPDD